Protein AF-A0A131Z8G5-F1 (afdb_monomer_lite)

Foldseek 3Di:
DVPQVDPVSDDPVRVFQPADADVVGNTHDSCCVVVVVVVCCVQVVDPLNPPDPPNADPVLSVLVVLDAVLLVCCVPPDPPQKADQHNVDAQVRDPPRIDGSLPRDDRDCPSVDDPDADPVHGPPPPPDDPDPPPPPDDDDDDDDDDDDDD

Organism: Rhipicephalus appendiculatus (NCBI:txid34631)

Structure (mmCIF, N/CA/C/O backbone):
data_AF-A0A131Z8G5-F1
#
_entry.id   AF-A0A131Z8G5-F1
#
loop_
_atom_site.group_PDB
_atom_site.id
_atom_site.type_symbol
_atom_site.label_atom_id
_atom_site.label_alt_id
_atom_site.label_comp_id
_atom_site.label_asym_id
_atom_site.label_entity_id
_atom_site.label_seq_id
_atom_site.pdbx_PDB_ins_code
_atom_site.Cartn_x
_atom_site.Cartn_y
_atom_site.Cartn_z
_atom_site.occupancy
_atom_site.B_iso_or_equiv
_atom_site.auth_seq_id
_atom_site.auth_comp_id
_atom_site.auth_asym_id
_atom_site.auth_atom_id
_atom_site.pdbx_PDB_model_num
ATOM 1 N N . GLU A 1 1 ? -18.870 5.995 29.760 1.00 68.88 1 GLU A N 1
ATOM 2 C CA . GLU A 1 1 ? -20.184 5.657 30.365 1.00 68.88 1 GLU A CA 1
ATOM 3 C C . GLU A 1 1 ? -21.211 6.790 30.385 1.00 68.88 1 GLU A C 1
ATOM 5 O O . GLU A 1 1 ? -22.341 6.544 29.996 1.00 68.88 1 GLU A O 1
ATOM 10 N N . ARG A 1 2 ? -20.882 8.035 30.779 1.00 87.50 2 ARG A N 1
ATOM 11 C CA . ARG A 1 2 ? -21.900 9.110 30.907 1.00 87.50 2 ARG A CA 1
ATOM 12 C C . ARG A 1 2 ? -22.750 9.359 29.646 1.00 87.50 2 ARG A C 1
ATOM 14 O O . ARG A 1 2 ? -23.942 9.635 29.795 1.00 87.50 2 ARG A O 1
ATOM 21 N N . LEU A 1 3 ? -22.158 9.237 28.453 1.00 94.25 3 LEU A N 1
ATOM 22 C CA . LEU A 1 3 ? -22.837 9.416 27.161 1.00 94.25 3 LEU A CA 1
ATOM 23 C C . LEU A 1 3 ? -23.614 8.157 26.728 1.00 94.25 3 LEU A C 1
ATOM 25 O O . LEU A 1 3 ? -24.836 8.193 26.685 1.00 94.25 3 LEU A O 1
ATOM 29 N N . TYR A 1 4 ? -22.922 7.036 26.493 1.00 95.38 4 TYR A N 1
ATOM 30 C CA . TYR A 1 4 ? -23.516 5.800 25.947 1.00 95.38 4 TYR A CA 1
ATOM 31 C C . TYR A 1 4 ? -24.254 4.909 26.963 1.00 95.38 4 TYR A C 1
ATOM 33 O O . TYR A 1 4 ? -24.983 4.000 26.574 1.00 95.38 4 TYR A O 1
ATOM 41 N N . LYS A 1 5 ? -24.113 5.187 28.265 1.00 95.94 5 LYS A N 1
ATOM 42 C CA . LYS A 1 5 ? -24.651 4.429 29.416 1.00 95.94 5 LYS A CA 1
ATOM 43 C C . LYS A 1 5 ? -24.064 3.026 29.590 1.00 95.94 5 LYS A C 1
ATOM 45 O O . LYS A 1 5 ? -23.604 2.724 30.682 1.00 95.94 5 LYS A O 1
ATOM 50 N N . THR A 1 6 ? -24.014 2.229 28.529 1.00 96.06 6 THR A N 1
ATOM 51 C CA . THR A 1 6 ? -23.413 0.887 28.471 1.00 96.06 6 THR A CA 1
ATOM 52 C C . THR A 1 6 ? -22.403 0.809 27.315 1.00 96.06 6 THR A C 1
ATOM 54 O O . THR A 1 6 ? -22.589 1.514 26.317 1.00 96.06 6 THR A O 1
ATOM 57 N N . PRO A 1 7 ? -21.337 -0.011 27.418 1.00 94.31 7 PRO A N 1
ATOM 58 C CA . PRO A 1 7 ? -20.440 -0.302 26.300 1.00 94.31 7 PRO A CA 1
ATOM 59 C C . PRO A 1 7 ? -21.143 -0.830 25.042 1.00 94.31 7 PRO A C 1
ATOM 61 O O . PRO A 1 7 ? -20.715 -0.500 23.942 1.00 94.31 7 PRO A O 1
ATOM 64 N N . ASP A 1 8 ? -22.251 -1.562 25.188 1.00 96.44 8 ASP A N 1
ATOM 65 C CA . ASP A 1 8 ? -22.990 -2.150 24.055 1.00 96.44 8 ASP A CA 1
ATOM 66 C C . ASP A 1 8 ? -23.605 -1.101 23.114 1.00 96.44 8 ASP A C 1
ATOM 68 O O . ASP A 1 8 ? -23.917 -1.394 21.963 1.00 96.44 8 ASP A O 1
ATOM 72 N N . ASN A 1 9 ? -23.771 0.133 23.597 1.00 97.25 9 ASN A N 1
ATOM 73 C CA . ASN A 1 9 ? -24.317 1.245 22.822 1.00 97.25 9 ASN A CA 1
ATOM 74 C C . ASN A 1 9 ? -23.231 2.082 22.132 1.00 97.25 9 ASN A C 1
ATOM 76 O O . ASN A 1 9 ? -23.562 3.076 21.490 1.00 97.25 9 ASN A O 1
ATOM 80 N N . ILE A 1 10 ? -21.948 1.756 22.317 1.00 96.88 10 ILE A N 1
ATOM 81 C CA . ILE A 1 10 ? -20.852 2.516 21.713 1.00 96.88 10 ILE A CA 1
ATOM 82 C C . ILE A 1 10 ? -20.826 2.239 20.208 1.00 96.88 10 ILE A C 1
ATOM 84 O O . ILE A 1 10 ? -20.716 1.091 19.781 1.00 96.88 10 ILE A O 1
ATOM 88 N N . ASP A 1 11 ? -20.858 3.301 19.400 1.00 97.38 11 ASP A N 1
ATOM 89 C CA . ASP A 1 11 ? -20.647 3.193 17.958 1.00 97.38 11 ASP A CA 1
ATOM 90 C C . ASP A 1 11 ? -19.313 2.500 17.660 1.00 97.38 11 ASP A C 1
ATOM 92 O O . ASP A 1 11 ? -18.262 2.918 18.155 1.00 97.38 11 ASP A O 1
ATOM 96 N N . VAL A 1 12 ? -19.339 1.480 16.796 1.00 97.12 12 VAL A N 1
ATOM 97 C CA . VAL A 1 12 ? -18.167 0.637 16.491 1.00 97.12 12 VAL A CA 1
ATOM 98 C C . VAL A 1 12 ? -16.947 1.470 16.114 1.00 97.12 12 VAL A C 1
ATOM 100 O O . VAL A 1 12 ? -15.848 1.182 16.574 1.00 97.12 12 VAL A O 1
ATOM 103 N N . TRP A 1 13 ? -17.127 2.526 15.315 1.00 97.31 13 TRP A N 1
ATOM 104 C CA . TRP A 1 13 ? -16.028 3.413 14.942 1.00 97.31 13 TRP A CA 1
ATOM 105 C C . TRP A 1 13 ? -15.370 4.057 16.165 1.00 97.31 13 TRP A C 1
ATOM 107 O O . TRP A 1 13 ? -14.156 3.966 16.319 1.00 97.31 13 TRP A O 1
ATOM 117 N N . VAL A 1 14 ? -16.167 4.660 17.052 1.00 97.06 14 VAL A N 1
ATOM 118 C CA . VAL A 1 14 ? -15.679 5.358 18.251 1.00 97.06 14 VAL A CA 1
ATOM 119 C C . VAL A 1 14 ? -15.014 4.380 19.213 1.00 97.06 14 VAL A C 1
ATOM 121 O O . VAL A 1 14 ? -13.938 4.675 19.729 1.00 97.06 14 VAL A O 1
ATOM 124 N N . GLY A 1 15 ? -15.634 3.219 19.434 1.00 96.62 15 GLY A N 1
ATOM 125 C CA . GLY A 1 15 ? -15.066 2.171 20.277 1.00 96.62 15 GLY A CA 1
ATOM 126 C C . GLY A 1 15 ? -13.728 1.680 19.734 1.00 96.62 15 GLY A C 1
ATOM 127 O O . GLY A 1 15 ? -12.739 1.668 20.458 1.00 96.62 15 GLY A O 1
ATOM 128 N N . ALA A 1 16 ? -13.671 1.352 18.444 1.00 97.62 16 ALA A N 1
ATOM 129 C CA . ALA A 1 16 ? -12.524 0.670 17.863 1.00 97.62 16 ALA A CA 1
ATOM 130 C C . ALA A 1 16 ? -11.312 1.588 17.600 1.00 97.62 16 ALA A C 1
ATOM 132 O O . ALA A 1 16 ? -10.179 1.119 17.688 1.00 97.62 16 ALA A O 1
ATOM 133 N N . ILE A 1 17 ? -11.503 2.888 17.320 1.00 97.19 17 ILE A N 1
ATOM 134 C CA . ILE A 1 17 ? -10.379 3.852 17.273 1.00 97.19 17 ILE A CA 1
ATOM 135 C C . ILE A 1 17 ? -9.887 4.254 18.668 1.00 97.19 17 ILE A C 1
ATOM 137 O O . ILE A 1 17 ? -8.790 4.792 18.792 1.00 97.19 17 ILE A O 1
ATOM 141 N N . GLY A 1 18 ? -10.716 4.048 19.697 1.00 96.50 18 GLY A N 1
ATOM 142 C CA . GLY A 1 18 ? -10.380 4.329 21.090 1.00 96.50 18 GLY A CA 1
ATOM 143 C C . GLY A 1 18 ? -9.569 3.223 21.767 1.00 96.50 18 GLY A C 1
ATOM 144 O O . GLY A 1 18 ? -9.137 3.406 22.901 1.00 96.50 18 GLY A O 1
ATOM 145 N N . GLU A 1 19 ? -9.372 2.082 21.105 1.00 98.00 19 GLU A N 1
ATOM 146 C CA . GLU A 1 19 ? -8.539 0.989 21.605 1.00 98.00 19 GLU A CA 1
ATOM 147 C C . GLU A 1 19 ? -7.044 1.307 21.488 1.00 98.00 19 GLU A C 1
ATOM 149 O O . GLU A 1 19 ? -6.590 1.913 20.516 1.00 98.00 19 GLU A O 1
ATOM 154 N N . GLU A 1 20 ? -6.257 0.811 22.444 1.00 98.50 20 GLU A N 1
ATOM 155 C CA . GLU A 1 20 ? -4.797 0.878 22.370 1.00 98.50 20 GLU A CA 1
ATOM 156 C C . GLU A 1 20 ? -4.270 0.076 21.163 1.00 98.50 20 GLU A C 1
ATOM 158 O O . GLU A 1 20 ? -4.646 -1.092 20.985 1.00 98.50 20 GLU A O 1
ATOM 163 N N . PRO A 1 21 ? -3.382 0.654 20.330 1.00 98.38 21 PRO A N 1
ATOM 164 C CA . PRO A 1 21 ? -2.797 -0.060 19.203 1.00 98.38 21 PRO A CA 1
ATOM 165 C C . PRO A 1 21 ? -1.990 -1.291 19.628 1.00 98.38 21 PRO A C 1
ATOM 167 O O . PRO A 1 21 ? -1.229 -1.261 20.596 1.00 98.38 21 PRO A O 1
ATOM 170 N N . LEU A 1 22 ? -2.082 -2.368 18.842 1.00 98.00 22 LEU A N 1
ATOM 171 C CA . LEU A 1 22 ? -1.201 -3.530 19.011 1.00 98.00 22 LEU A CA 1
ATOM 172 C C . LEU A 1 22 ? 0.274 -3.161 18.730 1.00 98.00 22 LEU A C 1
ATOM 174 O O . LEU A 1 22 ? 0.533 -2.240 17.949 1.00 98.00 22 LEU A O 1
ATOM 178 N N . PRO A 1 23 ? 1.265 -3.887 19.287 1.00 97.56 23 PRO A N 1
ATOM 179 C CA . PRO A 1 23 ? 2.680 -3.638 19.005 1.00 97.56 23 PRO A CA 1
ATOM 180 C C . PRO A 1 23 ? 2.985 -3.630 17.500 1.00 97.56 23 PRO A C 1
ATOM 182 O O . PRO A 1 23 ? 2.725 -4.603 16.797 1.00 97.56 23 PRO A O 1
ATOM 185 N N . GLY A 1 24 ? 3.526 -2.517 16.997 1.00 94.12 24 GLY A N 1
ATOM 186 C CA . GLY A 1 24 ? 3.821 -2.327 15.568 1.00 94.12 24 GLY A CA 1
ATOM 187 C C . GLY A 1 24 ? 2.607 -1.996 14.686 1.00 94.12 24 GLY A C 1
ATOM 188 O O . GLY A 1 24 ? 2.784 -1.707 13.505 1.00 94.12 24 GLY A O 1
ATOM 189 N N . SER A 1 25 ? 1.396 -1.981 15.242 1.00 95.88 25 SER A N 1
ATOM 190 C CA . SER A 1 25 ? 0.159 -1.606 14.555 1.00 95.88 25 SER A CA 1
ATOM 191 C C . SER A 1 25 ? -0.172 -0.124 14.752 1.00 95.88 25 SER A C 1
ATOM 193 O O . SER A 1 25 ? 0.370 0.568 15.616 1.00 95.88 25 SER A O 1
ATOM 195 N N . LYS A 1 26 ? -1.097 0.373 13.930 1.00 96.00 26 LYS A N 1
ATOM 196 C CA . LYS A 1 26 ? -1.753 1.678 14.105 1.00 96.00 26 LYS A CA 1
ATOM 197 C C . LYS A 1 26 ? -3.175 1.563 14.644 1.00 96.00 26 LYS A C 1
ATOM 199 O O . LYS A 1 26 ? -3.820 2.582 14.849 1.00 96.00 26 LYS A O 1
ATOM 204 N N . VAL A 1 27 ? -3.652 0.339 14.850 1.00 98.06 27 VAL A N 1
ATOM 205 C CA . VAL A 1 27 ? -5.023 0.041 15.257 1.00 98.06 27 VAL A CA 1
ATOM 206 C C . VAL A 1 27 ? -5.051 -1.009 16.365 1.00 98.06 27 VAL A C 1
ATOM 208 O O . VAL A 1 27 ? -4.143 -1.845 16.465 1.00 98.06 27 VAL A O 1
ATOM 211 N N . GLY A 1 28 ? -6.095 -0.953 17.193 1.00 98.44 28 GLY 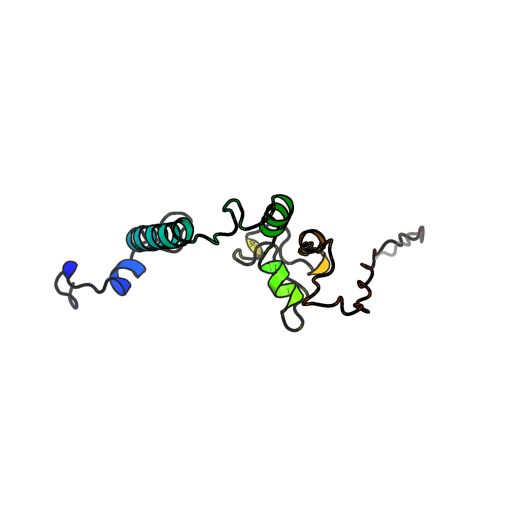A N 1
ATOM 212 C CA . GLY A 1 28 ? -6.344 -1.914 18.263 1.00 98.44 28 GLY A CA 1
ATOM 213 C C . GLY A 1 28 ? -6.891 -3.267 17.780 1.00 98.44 28 GLY A C 1
ATOM 214 O O . GLY A 1 28 ? -7.026 -3.499 16.568 1.00 98.44 28 GLY A O 1
ATOM 215 N N . PRO A 1 29 ? -7.177 -4.193 18.713 1.00 98.38 29 PRO A N 1
ATOM 216 C CA . PRO A 1 29 ? -7.647 -5.547 18.416 1.00 98.38 29 PRO A CA 1
ATOM 217 C C . PRO A 1 29 ? -8.901 -5.621 17.532 1.00 98.38 29 PRO A C 1
ATOM 219 O O . PRO A 1 29 ? -8.936 -6.427 16.597 1.00 98.38 29 PRO A O 1
ATOM 222 N N . THR A 1 30 ? -9.908 -4.779 17.774 1.00 98.06 30 THR A N 1
ATOM 223 C CA . THR A 1 30 ? -11.183 -4.821 17.042 1.00 98.06 30 THR A CA 1
ATOM 224 C C . THR A 1 30 ? -10.985 -4.451 15.578 1.00 98.06 30 THR A C 1
ATOM 226 O O . THR A 1 30 ? -11.356 -5.220 14.688 1.00 98.06 30 THR A O 1
ATOM 229 N N . LEU A 1 31 ? -10.327 -3.320 15.300 1.00 98.44 31 LEU A N 1
ATOM 230 C CA . LEU A 1 31 ? -10.006 -2.927 13.924 1.00 98.44 31 LEU A CA 1
ATOM 231 C C . LEU A 1 31 ? -9.037 -3.909 13.261 1.00 98.44 31 LEU A C 1
ATOM 233 O O . LEU A 1 31 ? -9.188 -4.183 12.075 1.00 98.44 31 LEU A O 1
ATOM 237 N N . THR A 1 32 ? -8.089 -4.488 14.002 1.00 98.25 32 THR A N 1
ATOM 238 C CA . THR A 1 32 ? -7.199 -5.528 13.460 1.00 98.25 32 THR A CA 1
ATOM 239 C C . THR A 1 32 ? -8.000 -6.724 12.950 1.00 98.25 32 THR A C 1
ATOM 241 O O . THR A 1 32 ? -7.773 -7.170 11.825 1.00 98.25 32 THR A O 1
ATOM 244 N N . CYS A 1 33 ? -8.964 -7.216 13.733 1.00 98.25 33 CYS A N 1
ATOM 245 C CA . CYS A 1 33 ? -9.839 -8.319 13.337 1.00 98.25 33 CYS A CA 1
ATOM 246 C C . CYS A 1 33 ? -10.672 -7.959 12.097 1.00 98.25 33 CYS A C 1
ATOM 248 O O . CYS A 1 33 ? -10.609 -8.657 11.081 1.00 98.25 33 CYS A O 1
ATOM 250 N N . LEU A 1 34 ? -11.398 -6.838 12.149 1.00 98.44 34 LEU A N 1
ATOM 251 C CA . LEU A 1 34 ? -12.290 -6.410 11.069 1.00 98.44 34 LEU A CA 1
ATOM 252 C C . LEU A 1 34 ? -11.533 -6.178 9.754 1.00 98.44 34 LEU A C 1
ATOM 254 O O . LEU A 1 34 ? -11.937 -6.696 8.711 1.00 98.44 34 LEU A O 1
ATOM 258 N N . LEU A 1 35 ? -10.412 -5.452 9.799 1.00 98.44 35 LEU A N 1
ATOM 259 C CA . LEU A 1 35 ? -9.603 -5.156 8.617 1.00 98.44 35 LEU A CA 1
ATOM 260 C C . LEU A 1 35 ? -8.961 -6.423 8.050 1.00 98.44 35 LEU A C 1
ATOM 262 O O . LEU A 1 35 ? -9.037 -6.646 6.844 1.00 98.44 35 LEU A O 1
ATOM 266 N N . SER A 1 36 ? -8.377 -7.280 8.893 1.00 98.19 36 SER A N 1
ATOM 267 C CA . SER A 1 36 ? -7.709 -8.503 8.424 1.00 98.19 36 SER A CA 1
ATOM 268 C C . SER A 1 36 ? -8.686 -9.448 7.731 1.00 98.19 36 SER A C 1
ATOM 270 O O . SER A 1 36 ? -8.388 -9.959 6.653 1.00 98.19 36 SER A O 1
ATOM 272 N N . LEU A 1 37 ? -9.880 -9.634 8.305 1.00 98.62 37 LEU A N 1
ATOM 273 C CA . LEU A 1 37 ? -10.931 -10.443 7.690 1.00 98.62 37 LEU A CA 1
ATOM 274 C C . LEU A 1 37 ? -11.397 -9.847 6.359 1.00 98.62 37 LEU A C 1
ATOM 276 O O . LEU A 1 37 ? -11.584 -10.586 5.392 1.00 98.62 37 LEU A O 1
ATOM 280 N N . GLN A 1 38 ? -11.575 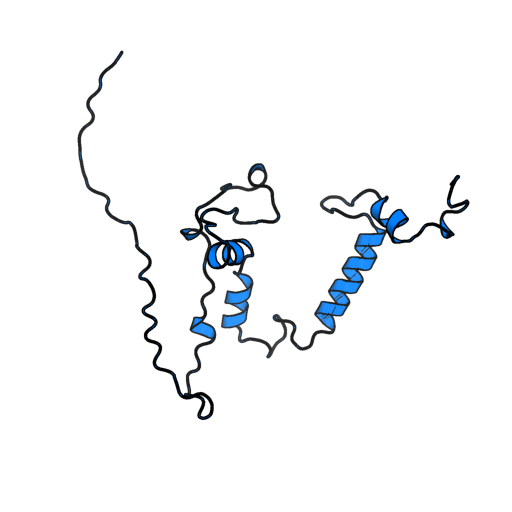-8.527 6.286 1.00 98.69 38 GLN A N 1
ATOM 281 C CA . GLN A 1 38 ? -12.030 -7.872 5.063 1.00 98.69 38 GLN A CA 1
ATOM 282 C C . GLN A 1 38 ? -10.978 -7.936 3.946 1.00 98.69 38 GLN A C 1
ATOM 284 O O . GLN A 1 38 ? -11.320 -8.282 2.815 1.00 98.69 38 GLN A O 1
ATOM 289 N N . PHE A 1 39 ? -9.706 -7.654 4.248 1.00 98.69 39 PHE A N 1
ATOM 290 C CA . PHE A 1 39 ? -8.620 -7.744 3.269 1.00 98.69 39 PHE A CA 1
ATOM 291 C C . PHE A 1 39 ? -8.379 -9.183 2.803 1.00 98.69 39 PHE A C 1
ATOM 293 O O . PHE A 1 39 ? -8.168 -9.394 1.610 1.00 98.69 39 PHE A O 1
ATOM 300 N N . ALA A 1 40 ? -8.468 -10.172 3.700 1.00 98.62 40 ALA A N 1
ATOM 301 C CA . ALA A 1 40 ? -8.370 -11.581 3.326 1.00 98.62 40 ALA A CA 1
ATOM 302 C C . ALA A 1 40 ? -9.496 -11.980 2.366 1.00 98.62 40 ALA A C 1
ATOM 304 O O . ALA A 1 40 ? -9.221 -12.504 1.293 1.00 98.62 40 ALA A O 1
ATOM 305 N N . LYS A 1 41 ? -10.752 -11.644 2.690 1.00 98.69 41 LYS A N 1
ATOM 306 C CA . LYS A 1 41 ? -11.896 -11.925 1.809 1.00 98.69 41 LYS A CA 1
ATOM 307 C C . LYS A 1 41 ? -11.755 -11.263 0.440 1.00 98.69 41 LYS A C 1
ATOM 309 O O . LYS A 1 41 ? -12.050 -11.908 -0.556 1.00 98.69 41 LYS A O 1
ATOM 314 N N . LEU A 1 42 ? -11.307 -10.006 0.384 1.00 98.56 42 LEU A N 1
ATOM 315 C CA . LEU A 1 42 ? -11.089 -9.304 -0.887 1.00 98.56 42 LEU A CA 1
ATOM 316 C C . LEU A 1 42 ? -10.012 -9.984 -1.730 1.00 98.56 42 LEU A C 1
ATOM 318 O O . LEU A 1 42 ? -10.230 -10.214 -2.912 1.00 98.56 42 LEU A O 1
ATOM 322 N N . ARG A 1 43 ? -8.878 -10.334 -1.119 1.00 98.25 43 ARG A N 1
ATOM 323 C CA . ARG A 1 43 ? -7.780 -11.022 -1.802 1.00 98.25 43 ARG A CA 1
ATOM 324 C C . ARG A 1 43 ? -8.200 -12.405 -2.301 1.00 98.25 43 ARG A C 1
ATOM 326 O O . ARG A 1 43 ? -7.962 -12.734 -3.455 1.00 98.25 43 ARG A O 1
ATOM 333 N N . ASP A 1 44 ? -8.806 -13.205 -1.428 1.00 98.25 44 ASP A N 1
ATOM 334 C CA . ASP A 1 44 ? -9.084 -14.620 -1.687 1.00 98.25 44 ASP A CA 1
ATOM 335 C C . ASP A 1 44 ? -10.277 -14.810 -2.642 1.00 98.25 44 ASP A C 1
ATOM 337 O O . ASP A 1 44 ? -10.344 -15.812 -3.351 1.00 98.25 44 ASP A O 1
ATOM 341 N N . ALA A 1 45 ? -11.212 -13.853 -2.688 1.00 98.00 45 ALA A N 1
ATOM 342 C CA . ALA A 1 45 ? -12.350 -13.878 -3.610 1.00 98.00 45 ALA A CA 1
ATOM 343 C C . ALA A 1 45 ? -12.059 -13.213 -4.968 1.00 98.00 45 ALA A C 1
ATOM 345 O O . ALA A 1 45 ? -12.878 -13.319 -5.885 1.00 98.00 45 ALA A O 1
ATOM 346 N N . ASP A 1 46 ? -10.923 -12.528 -5.122 1.00 98.25 46 ASP A N 1
ATOM 347 C CA . ASP A 1 46 ? -10.554 -11.897 -6.384 1.00 98.25 46 ASP A CA 1
ATOM 348 C C . ASP A 1 46 ? -9.905 -12.913 -7.330 1.00 98.25 46 ASP A C 1
ATOM 350 O O . ASP A 1 46 ? -8.732 -13.279 -7.216 1.00 98.25 46 ASP A O 1
ATOM 354 N N . ARG A 1 47 ? -10.680 -13.348 -8.329 1.00 97.56 47 ARG A N 1
ATOM 355 C CA . ARG A 1 47 ? -10.190 -14.221 -9.403 1.00 97.56 47 ARG A CA 1
ATOM 356 C C . ARG A 1 47 ? -8.971 -13.620 -10.114 1.00 97.56 47 ARG A C 1
ATOM 358 O O . ARG A 1 47 ? -8.104 -14.375 -10.547 1.00 97.56 47 ARG A O 1
ATOM 365 N N . LEU A 1 48 ? -8.913 -12.294 -10.236 1.00 97.50 48 LEU A N 1
ATOM 366 C CA . LEU A 1 48 ? -7.852 -11.541 -10.906 1.00 97.50 48 LEU A CA 1
ATOM 367 C C . LEU A 1 48 ? -6.764 -11.057 -9.941 1.00 97.50 48 LEU A C 1
ATOM 369 O O . LEU A 1 48 ? -5.936 -10.229 -10.324 1.00 97.50 48 LEU A O 1
ATOM 373 N N . TRP A 1 49 ? -6.709 -11.596 -8.720 1.00 98.12 49 TRP A N 1
ATOM 374 C CA . TRP A 1 49 ? -5.611 -11.316 -7.809 1.00 98.12 49 TRP A CA 1
ATOM 375 C C . TRP A 1 49 ? -4.268 -11.604 -8.496 1.00 98.12 49 TRP A C 1
ATOM 377 O O . TRP A 1 49 ? -4.063 -12.664 -9.094 1.00 98.12 49 TRP A O 1
ATOM 387 N N . TYR A 1 50 ? -3.341 -10.645 -8.434 1.00 97.31 50 TYR A N 1
ATOM 388 C CA . TYR A 1 50 ? -2.138 -10.639 -9.278 1.00 97.31 50 TYR A CA 1
ATOM 389 C C . TYR A 1 50 ? -1.181 -11.817 -9.026 1.00 97.31 50 TYR A C 1
ATOM 391 O O . TYR A 1 50 ? -0.349 -12.137 -9.876 1.00 97.31 50 TYR A O 1
ATOM 399 N N . LEU A 1 51 ? -1.283 -12.468 -7.862 1.00 96.50 51 LEU A N 1
ATOM 400 C CA . LEU A 1 51 ? -0.488 -13.653 -7.532 1.00 96.50 51 LEU A CA 1
ATOM 401 C C . LEU A 1 51 ? -1.142 -14.966 -7.959 1.00 96.50 51 LEU A C 1
ATOM 403 O O . LEU A 1 51 ? -0.468 -15.993 -7.908 1.00 96.50 51 LEU A O 1
ATOM 407 N N . ASN A 1 52 ? -2.407 -14.951 -8.383 1.00 96.81 52 ASN A N 1
ATOM 408 C CA . ASN A 1 52 ? -3.059 -16.155 -8.877 1.00 96.81 52 ASN A CA 1
ATOM 409 C C . ASN A 1 52 ? -2.375 -16.648 -10.159 1.00 96.81 52 ASN A C 1
ATOM 411 O O . ASN A 1 52 ? -1.857 -15.874 -10.978 1.00 96.81 52 ASN A O 1
ATOM 415 N N . GLU A 1 53 ? -2.379 -17.965 -10.337 1.00 94.94 53 GLU A N 1
ATOM 416 C CA . GLU A 1 53 ? -1.939 -18.578 -11.583 1.00 94.94 53 GLU A CA 1
ATOM 417 C C . GLU A 1 53 ? -2.857 -18.150 -12.733 1.00 94.94 53 GLU A C 1
ATOM 419 O O . GLU A 1 53 ? -4.069 -18.023 -12.577 1.00 94.94 53 GLU A O 1
ATOM 424 N N . GLY A 1 54 ? -2.266 -17.891 -13.897 1.00 93.56 54 GLY A N 1
ATOM 425 C CA . GLY A 1 54 ? -3.001 -17.439 -15.078 1.00 93.56 54 GLY A CA 1
ATOM 426 C C . GLY A 1 54 ? -3.313 -15.938 -15.130 1.00 93.56 54 GLY A C 1
ATOM 427 O O . GLY A 1 54 ? -3.593 -15.457 -16.222 1.00 93.56 54 GLY A O 1
ATOM 428 N N . THR A 1 55 ? -3.208 -15.176 -14.030 1.00 96.88 55 THR A N 1
ATOM 429 C CA . THR A 1 55 ? -3.374 -13.705 -14.083 1.00 96.88 55 THR A CA 1
ATOM 430 C C . THR A 1 55 ? -2.194 -13.028 -14.787 1.00 96.88 55 THR A C 1
ATOM 432 O O . THR A 1 55 ? -2.379 -12.171 -15.644 1.00 96.88 55 THR A O 1
ATOM 435 N N . PHE A 1 56 ? -0.974 -13.435 -14.436 1.00 97.38 56 PHE A N 1
ATOM 436 C CA . PHE A 1 56 ? 0.279 -12.949 -15.021 1.00 97.38 56 PHE A CA 1
ATOM 437 C C . PHE A 1 56 ? 1.234 -14.123 -15.276 1.00 97.38 56 PHE A C 1
ATOM 439 O O . PHE A 1 56 ? 1.105 -15.188 -14.657 1.00 97.38 56 PHE A O 1
ATOM 446 N N . THR A 1 57 ? 2.228 -13.943 -16.150 1.00 96.44 57 THR A N 1
ATOM 447 C CA . THR A 1 57 ? 3.337 -14.906 -16.268 1.00 96.44 57 THR A CA 1
ATOM 448 C C . THR A 1 57 ? 4.240 -14.856 -15.033 1.00 96.44 57 THR A C 1
ATOM 450 O O . THR A 1 57 ? 4.138 -13.955 -14.194 1.00 96.44 57 THR A O 1
ATOM 453 N N . ALA A 1 58 ? 5.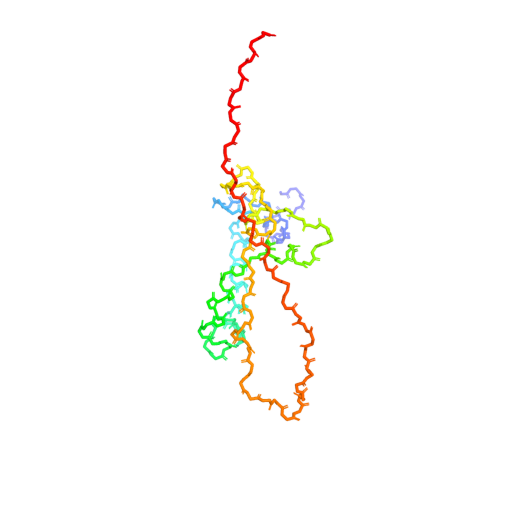137 -15.834 -14.888 1.00 96.25 58 ALA A N 1
ATOM 454 C CA . ALA A 1 58 ? 6.083 -15.842 -13.775 1.00 96.25 58 ALA A CA 1
ATOM 455 C C . ALA A 1 58 ? 7.009 -14.615 -13.813 1.00 96.25 58 ALA A C 1
ATOM 457 O O . ALA A 1 58 ? 7.216 -13.974 -12.787 1.00 96.25 58 ALA A O 1
ATOM 458 N N . GLU A 1 59 ? 7.492 -14.245 -14.999 1.00 95.56 59 GLU A N 1
ATOM 459 C CA . GLU A 1 59 ? 8.368 -13.091 -15.207 1.00 95.56 59 GLU A CA 1
ATOM 460 C C . GLU A 1 59 ? 7.653 -11.774 -14.889 1.00 95.56 59 GLU A C 1
ATOM 462 O O . GLU A 1 59 ? 8.200 -10.918 -14.199 1.00 95.56 59 GLU A O 1
ATOM 467 N N . GLN A 1 60 ? 6.398 -11.641 -15.324 1.00 97.06 60 GLN A N 1
ATOM 468 C CA . GLN A 1 60 ? 5.563 -10.481 -15.020 1.00 97.06 60 GLN A CA 1
ATOM 469 C C . GLN A 1 60 ? 5.325 -10.334 -13.508 1.00 97.06 60 GLN A C 1
ATOM 471 O O . GLN A 1 60 ? 5.450 -9.237 -12.966 1.00 97.06 60 GLN A O 1
ATOM 476 N N . ARG A 1 61 ? 5.037 -11.434 -12.794 1.00 97.25 61 ARG A N 1
ATOM 477 C CA . ARG A 1 61 ? 4.857 -11.403 -11.330 1.00 97.25 61 ARG A CA 1
ATOM 478 C C . ARG A 1 61 ? 6.127 -11.004 -10.587 1.00 97.25 61 ARG A C 1
ATOM 480 O O . ARG 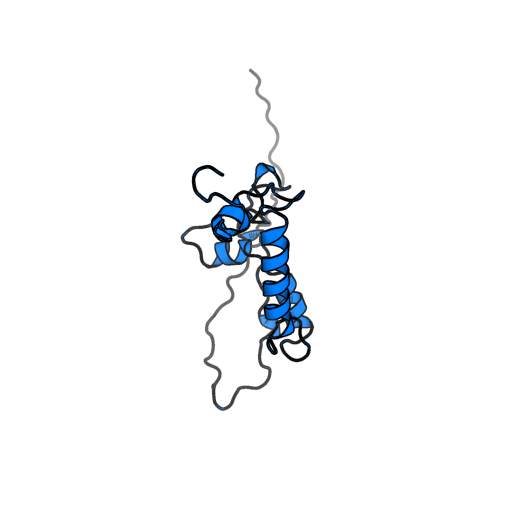A 1 61 ? 6.040 -10.246 -9.624 1.00 97.25 61 ARG A O 1
ATOM 487 N N . GLU A 1 62 ? 7.287 -11.511 -10.998 1.00 96.12 62 GLU A N 1
ATOM 488 C CA . GLU A 1 62 ? 8.561 -11.142 -10.370 1.00 96.12 62 GLU A CA 1
ATOM 489 C C . GLU A 1 62 ? 8.889 -9.661 -10.562 1.00 96.12 62 GLU A C 1
ATOM 491 O O . GLU A 1 62 ? 9.422 -9.027 -9.650 1.00 96.12 62 GLU A O 1
ATOM 496 N N . GLU A 1 63 ? 8.506 -9.090 -11.701 1.00 96.44 63 GLU A N 1
ATOM 497 C CA . GLU A 1 63 ? 8.648 -7.660 -11.943 1.00 96.44 63 GLU A CA 1
ATOM 498 C C . GLU A 1 63 ? 7.670 -6.834 -11.090 1.00 96.44 63 GLU A C 1
ATOM 500 O O . GLU A 1 63 ? 8.074 -5.881 -10.422 1.00 96.44 63 GLU A O 1
ATOM 505 N N . LEU A 1 64 ? 6.401 -7.250 -10.995 1.00 96.50 64 LEU A N 1
ATOM 506 C CA . LEU A 1 64 ? 5.407 -6.587 -10.141 1.00 96.50 64 LEU A CA 1
ATOM 507 C C . LEU A 1 64 ? 5.804 -6.598 -8.657 1.00 96.50 64 LEU A C 1
ATOM 509 O O . LEU A 1 64 ? 5.622 -5.591 -7.975 1.00 96.50 64 LEU A O 1
ATOM 513 N N . LYS A 1 65 ? 6.403 -7.684 -8.149 1.00 95.38 65 LYS A N 1
ATOM 514 C CA . LYS A 1 65 ? 6.895 -7.757 -6.757 1.00 95.38 65 LYS A CA 1
ATOM 515 C C . LYS A 1 65 ? 7.995 -6.741 -6.437 1.00 95.38 65 LYS A C 1
ATOM 517 O O . LYS A 1 65 ? 8.186 -6.409 -5.271 1.00 95.38 65 LYS A O 1
ATOM 522 N N . ARG A 1 66 ? 8.738 -6.275 -7.446 1.00 94.50 66 ARG A N 1
ATOM 523 C CA . ARG A 1 66 ? 9.814 -5.280 -7.289 1.00 94.50 66 ARG A CA 1
ATOM 524 C C . ARG A 1 66 ? 9.301 -3.844 -7.350 1.00 94.50 66 ARG A C 1
ATOM 526 O O . ARG A 1 66 ? 10.059 -2.920 -7.050 1.00 94.50 66 ARG A O 1
ATOM 533 N N . SER A 1 67 ? 8.042 -3.651 -7.743 1.00 94.25 67 SER A N 1
ATOM 534 C CA . SER A 1 67 ? 7.425 -2.331 -7.802 1.00 94.25 67 SER A CA 1
ATOM 535 C C . SER A 1 67 ? 7.352 -1.684 -6.414 1.00 94.25 67 SER A C 1
ATOM 537 O O . SER A 1 67 ? 7.297 -2.351 -5.381 1.00 94.25 67 SER A O 1
ATOM 539 N N . SER A 1 68 ? 7.386 -0.352 -6.381 1.00 96.62 68 SER A N 1
ATOM 540 C CA . SER A 1 68 ? 7.305 0.426 -5.143 1.00 96.62 68 SER A CA 1
ATOM 541 C C . SER A 1 68 ? 6.488 1.692 -5.368 1.00 96.62 68 SER A C 1
ATOM 543 O O . SER A 1 68 ? 6.549 2.297 -6.441 1.00 96.62 68 SER A O 1
ATOM 545 N N . LEU A 1 69 ? 5.767 2.145 -4.337 1.00 97.19 69 LEU A N 1
ATOM 546 C CA . LEU A 1 69 ? 5.056 3.426 -4.395 1.00 97.19 69 LEU A CA 1
ATOM 547 C C . LEU A 1 69 ? 6.034 4.604 -4.570 1.00 97.19 69 LEU A C 1
ATOM 549 O O . LEU A 1 69 ? 5.703 5.573 -5.245 1.00 97.19 69 LEU A O 1
ATOM 553 N N . ALA A 1 70 ? 7.270 4.480 -4.069 1.00 97.50 70 ALA A N 1
ATOM 554 C CA . ALA A 1 70 ? 8.356 5.421 -4.344 1.00 97.50 70 ALA A CA 1
ATOM 555 C C . ALA A 1 70 ? 8.565 5.632 -5.852 1.00 97.50 70 ALA A C 1
ATOM 557 O O . ALA A 1 70 ? 8.673 6.769 -6.312 1.00 97.50 70 ALA A O 1
ATOM 558 N N . ARG A 1 71 ? 8.570 4.545 -6.640 1.00 97.44 71 ARG A N 1
ATOM 559 C CA . ARG A 1 71 ? 8.729 4.642 -8.094 1.00 97.44 71 ARG A CA 1
ATOM 560 C C . ARG A 1 71 ? 7.534 5.318 -8.754 1.00 97.44 71 ARG A C 1
ATOM 562 O O . ARG A 1 71 ? 7.731 6.173 -9.611 1.00 97.44 71 ARG A O 1
ATOM 569 N N . VAL A 1 72 ? 6.321 4.973 -8.323 1.00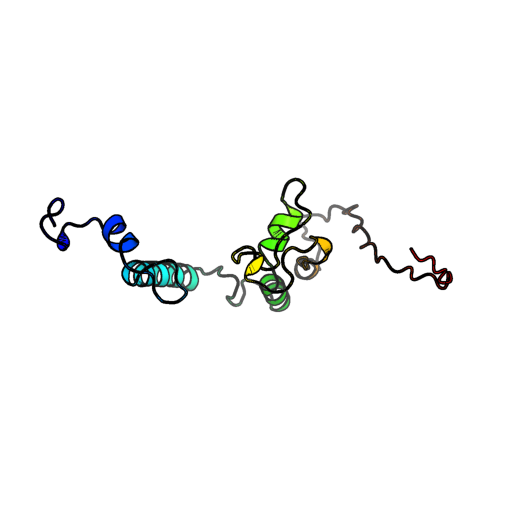 97.00 72 VAL A N 1
ATOM 570 C CA . VAL A 1 72 ? 5.082 5.580 -8.833 1.00 97.00 72 VAL A CA 1
ATOM 571 C C . VAL A 1 72 ? 5.097 7.095 -8.619 1.00 97.00 72 VAL A C 1
ATOM 573 O O . VAL A 1 72 ? 4.805 7.840 -9.552 1.00 97.00 72 VAL A O 1
ATOM 576 N N . LEU A 1 73 ? 5.504 7.562 -7.435 1.00 97.44 73 LEU A N 1
ATOM 577 C CA . LEU A 1 73 ? 5.630 8.994 -7.151 1.00 97.44 73 LEU A CA 1
ATOM 578 C C . LEU A 1 73 ? 6.705 9.666 -8.016 1.00 97.44 73 LEU A C 1
ATOM 580 O O . LEU A 1 73 ? 6.469 10.749 -8.537 1.00 97.44 73 LEU A O 1
ATOM 584 N N . CYS A 1 74 ? 7.856 9.022 -8.214 1.00 97.88 74 CYS A N 1
ATOM 585 C CA . CYS A 1 74 ? 8.922 9.548 -9.070 1.00 97.88 74 CYS A CA 1
ATOM 586 C C . CYS A 1 74 ? 8.520 9.695 -10.545 1.00 97.88 74 CYS A C 1
ATOM 588 O O . CYS A 1 74 ? 9.027 10.580 -11.229 1.00 97.88 74 CYS A O 1
ATOM 590 N N . GLU A 1 75 ? 7.669 8.810 -11.064 1.00 96.56 75 GLU A N 1
ATOM 591 C CA . GLU A 1 75 ? 7.269 8.834 -12.478 1.00 96.56 75 GLU A CA 1
ATOM 592 C C . GLU A 1 75 ? 6.066 9.738 -12.758 1.00 96.56 75 GLU A C 1
ATOM 594 O O . GLU A 1 75 ? 5.929 10.213 -13.884 1.00 96.56 75 GLU A O 1
ATOM 599 N N . ASN A 1 76 ? 5.214 9.981 -11.757 1.00 97.06 76 ASN A N 1
ATOM 600 C CA . ASN A 1 76 ? 3.926 10.658 -11.944 1.00 97.06 76 ASN A CA 1
ATOM 601 C C . ASN A 1 76 ? 3.771 11.947 -11.125 1.00 97.06 76 ASN A C 1
ATOM 603 O O . ASN A 1 76 ? 2.799 12.672 -11.316 1.00 97.06 76 ASN A O 1
ATOM 607 N N . GLY A 1 77 ? 4.677 12.225 -10.188 1.00 94.88 77 GLY A N 1
ATOM 608 C CA . GLY A 1 77 ? 4.616 13.415 -9.349 1.00 94.88 77 GLY A CA 1
ATOM 609 C C . GLY A 1 77 ? 5.174 14.656 -10.038 1.00 94.88 77 GLY A C 1
ATOM 610 O O . GLY A 1 77 ? 6.233 14.610 -10.667 1.00 94.88 77 GLY A O 1
ATOM 611 N N . ASP A 1 78 ? 4.512 15.795 -9.842 1.00 94.88 78 ASP A N 1
ATOM 612 C CA . ASP A 1 78 ? 4.980 17.086 -10.345 1.00 94.88 78 ASP A CA 1
ATOM 613 C C . ASP A 1 78 ? 6.304 17.479 -9.677 1.00 94.88 78 ASP A C 1
ATOM 615 O O . ASP A 1 78 ? 6.365 17.763 -8.481 1.00 94.88 78 ASP A O 1
ATOM 619 N N . ASN A 1 79 ? 7.385 17.499 -10.461 1.00 95.00 79 ASN A N 1
ATOM 620 C CA . ASN A 1 79 ? 8.737 17.856 -10.020 1.00 95.00 79 ASN A CA 1
ATOM 621 C C . ASN A 1 79 ? 9.258 17.068 -8.797 1.00 95.00 79 ASN A C 1
ATOM 623 O O . ASN A 1 79 ? 10.181 17.522 -8.111 1.00 95.00 79 ASN A O 1
ATOM 627 N N . ILE A 1 80 ? 8.734 15.865 -8.541 1.00 97.19 80 ILE A N 1
ATOM 628 C CA . ILE A 1 80 ? 9.292 14.966 -7.528 1.00 97.19 80 ILE A CA 1
ATOM 629 C C . ILE A 1 80 ? 10.593 14.372 -8.072 1.00 97.19 80 ILE A C 1
ATOM 631 O O . ILE A 1 80 ? 10.603 13.587 -9.014 1.00 97.19 80 ILE A O 1
ATOM 635 N N . THR A 1 81 ? 11.716 14.758 -7.467 1.00 97.75 81 THR A N 1
ATOM 636 C CA . THR A 1 81 ? 13.057 14.267 -7.843 1.00 97.75 81 THR A CA 1
ATOM 637 C C . THR A 1 81 ? 13.708 13.418 -6.760 1.00 97.75 81 THR A C 1
ATOM 639 O O . THR A 1 81 ? 14.693 12.734 -7.031 1.00 97.75 81 THR A O 1
ATOM 642 N N . HIS A 1 82 ? 13.162 13.449 -5.545 1.00 97.62 82 HIS A N 1
ATOM 643 C CA . HIS A 1 82 ? 13.712 12.789 -4.373 1.00 97.62 82 HIS A CA 1
ATOM 644 C C . HIS A 1 82 ? 12.593 12.164 -3.544 1.00 97.62 82 HIS A C 1
ATOM 646 O O . HIS A 1 82 ? 11.555 12.789 -3.331 1.00 97.62 82 HIS A O 1
ATOM 652 N N . VAL A 1 83 ? 12.815 10.939 -3.075 1.00 97.56 83 VAL A N 1
ATOM 653 C CA . VAL A 1 83 ? 11.857 10.150 -2.288 1.00 97.56 83 VAL A CA 1
ATOM 654 C C . VAL A 1 83 ? 12.605 9.262 -1.297 1.00 97.56 83 VAL A C 1
ATOM 656 O O . VAL A 1 83 ? 13.803 9.027 -1.445 1.00 97.56 83 VAL A O 1
ATOM 659 N N . THR A 1 84 ? 11.914 8.728 -0.295 1.00 97.38 84 THR A N 1
ATOM 660 C CA . THR A 1 84 ? 12.420 7.580 0.467 1.00 97.38 84 THR A CA 1
ATOM 661 C C . THR A 1 84 ? 12.191 6.282 -0.309 1.00 97.38 84 THR A C 1
ATOM 663 O O . THR A 1 84 ? 11.327 6.213 -1.186 1.00 97.38 84 THR A O 1
ATOM 666 N N . ARG A 1 85 ? 12.962 5.230 -0.002 1.00 95.75 85 ARG A N 1
ATOM 667 C CA . ARG A 1 85 ? 12.773 3.915 -0.644 1.00 95.75 85 ARG A CA 1
ATOM 668 C C . ARG A 1 85 ? 11.473 3.252 -0.198 1.00 95.75 85 ARG A C 1
ATOM 670 O O . ARG A 1 85 ? 10.750 2.719 -1.034 1.00 95.75 85 ARG A O 1
ATOM 677 N N . ASP A 1 86 ? 11.170 3.333 1.095 1.00 96.12 86 ASP A N 1
ATOM 678 C CA . ASP A 1 86 ? 9.851 3.031 1.638 1.00 96.12 86 ASP A CA 1
ATOM 679 C C . ASP A 1 86 ? 9.160 4.339 2.042 1.00 96.12 86 ASP A C 1
ATOM 681 O O . ASP A 1 86 ? 9.596 5.042 2.957 1.00 96.12 86 ASP A O 1
ATOM 685 N N . VAL A 1 87 ? 8.082 4.679 1.340 1.00 96.44 87 VAL A N 1
ATOM 686 C CA . VAL A 1 87 ? 7.325 5.923 1.552 1.00 96.44 87 VAL A CA 1
ATOM 687 C C . VAL A 1 87 ? 6.339 5.841 2.716 1.00 96.44 87 VAL A C 1
ATOM 689 O O . VAL A 1 87 ? 5.778 6.861 3.105 1.00 96.44 87 VAL A O 1
ATOM 692 N N . PHE A 1 88 ? 6.139 4.657 3.298 1.00 95.81 88 PHE A N 1
ATOM 693 C CA . PHE A 1 88 ? 5.332 4.489 4.508 1.00 95.81 88 PHE A CA 1
ATOM 694 C C . PHE A 1 88 ? 6.150 4.689 5.789 1.00 95.81 88 PHE A C 1
ATOM 696 O O . PHE A 1 88 ? 5.586 4.921 6.862 1.00 95.81 88 PHE A O 1
ATOM 703 N N . THR A 1 89 ? 7.479 4.632 5.681 1.00 94.81 89 THR A N 1
ATOM 704 C CA . THR A 1 89 ? 8.406 4.827 6.794 1.00 94.81 89 THR A CA 1
ATOM 705 C C . THR A 1 89 ? 8.999 6.233 6.752 1.00 94.81 89 THR A C 1
ATOM 707 O O . THR A 1 89 ? 9.344 6.756 5.695 1.00 94.81 89 THR A O 1
ATOM 710 N N . LEU A 1 90 ? 9.147 6.866 7.918 1.00 93.94 90 LEU A N 1
ATOM 711 C CA . LEU A 1 90 ? 9.790 8.178 8.009 1.00 93.94 90 LEU A CA 1
ATOM 712 C C . LEU A 1 90 ? 11.265 8.103 7.569 1.00 93.94 90 LEU A C 1
ATOM 714 O O . LEU A 1 90 ? 11.917 7.090 7.848 1.00 93.94 90 LEU A O 1
ATOM 718 N N . PRO A 1 91 ? 11.819 9.146 6.923 1.00 95.31 91 PRO A N 1
ATOM 719 C CA . PRO A 1 91 ? 13.209 9.151 6.467 1.00 95.31 91 PRO A CA 1
ATOM 720 C C . PRO A 1 91 ? 14.224 8.823 7.569 1.00 95.31 91 PRO A C 1
ATOM 722 O O . PRO A 1 91 ? 15.181 8.096 7.327 1.00 95.31 91 PRO A O 1
ATOM 725 N N . GLU A 1 92 ? 13.996 9.298 8.794 1.00 95.62 92 GLU A N 1
ATOM 726 C CA . GLU A 1 92 ? 14.905 9.118 9.933 1.00 95.62 92 GLU A CA 1
ATOM 727 C C . GLU A 1 92 ? 14.859 7.696 10.513 1.00 95.62 92 GLU A C 1
ATOM 729 O O . GLU A 1 92 ? 15.725 7.312 11.296 1.00 95.62 92 GLU A O 1
ATOM 734 N N . ARG A 1 93 ? 13.834 6.910 10.156 1.00 94.19 93 ARG A N 1
ATOM 735 C CA . ARG A 1 93 ? 13.613 5.543 10.653 1.00 94.19 93 ARG A CA 1
ATOM 736 C C . ARG A 1 93 ? 14.051 4.462 9.669 1.00 94.19 93 ARG A C 1
ATOM 738 O O . ARG A 1 93 ? 13.864 3.284 9.961 1.00 94.19 93 ARG A O 1
ATOM 745 N N . GLN A 1 94 ? 14.618 4.839 8.525 1.00 94.06 94 GLN A N 1
ATOM 746 C CA . GLN A 1 94 ? 15.070 3.900 7.503 1.00 94.06 94 GLN A CA 1
ATOM 747 C C . GLN A 1 94 ? 16.495 4.214 7.027 1.00 94.06 94 GLN A C 1
ATOM 749 O O . GLN A 1 94 ? 16.892 5.380 6.959 1.00 94.06 94 GLN A O 1
ATOM 754 N N . PRO A 1 95 ? 17.290 3.190 6.677 1.00 89.50 95 PRO A N 1
ATOM 755 C CA . PRO A 1 95 ? 18.629 3.400 6.151 1.00 89.50 95 PRO A CA 1
ATOM 756 C C . PRO A 1 95 ? 18.576 4.050 4.763 1.00 89.50 95 PRO A C 1
ATOM 758 O O . PRO A 1 95 ? 17.719 3.736 3.940 1.00 89.50 95 PRO A O 1
ATOM 761 N N . GLY A 1 96 ? 19.530 4.940 4.491 1.00 88.88 96 GLY A N 1
ATOM 762 C CA . GLY A 1 96 ? 19.649 5.628 3.202 1.00 88.88 96 GLY A CA 1
ATOM 763 C C . GLY A 1 96 ? 18.785 6.884 3.055 1.00 88.88 96 GLY A C 1
ATOM 764 O O . GLY A 1 96 ? 19.017 7.635 2.115 1.00 88.88 96 GLY A O 1
ATOM 765 N N . GLY A 1 97 ? 17.860 7.152 3.986 1.00 92.38 97 GLY A N 1
ATOM 766 C CA . GLY A 1 97 ? 17.078 8.389 4.024 1.00 92.38 97 GLY A CA 1
ATOM 767 C C . GLY A 1 97 ? 16.370 8.706 2.701 1.00 92.38 97 GLY A C 1
ATOM 768 O O . GLY A 1 97 ? 15.724 7.847 2.097 1.00 92.38 97 GLY A O 1
ATOM 769 N N . ILE A 1 98 ? 16.477 9.963 2.272 1.00 96.25 98 ILE A N 1
ATOM 770 C CA . ILE A 1 98 ? 15.925 10.453 1.007 1.00 96.25 98 ILE A CA 1
ATOM 771 C C . ILE A 1 98 ? 16.968 10.260 -0.101 1.00 96.25 98 ILE A C 1
ATOM 773 O O . ILE A 1 98 ? 18.104 10.711 0.028 1.00 96.25 98 ILE A O 1
ATOM 777 N N . VAL A 1 99 ? 16.562 9.640 -1.208 1.00 96.88 99 VAL A N 1
ATOM 778 C CA . VAL A 1 99 ? 17.407 9.352 -2.376 1.00 96.88 99 VAL A CA 1
ATOM 779 C C . VAL A 1 99 ? 16.839 9.990 -3.638 1.00 96.88 99 VAL A C 1
ATOM 781 O O . VAL A 1 99 ? 15.649 10.303 -3.709 1.00 96.88 99 VAL A O 1
ATOM 784 N N . HIS A 1 100 ? 17.676 10.170 -4.660 1.00 97.81 100 HIS A N 1
ATOM 785 C CA . HIS A 1 100 ? 17.219 10.685 -5.949 1.00 97.81 100 HIS A CA 1
ATOM 786 C C . HIS A 1 100 ? 16.417 9.615 -6.714 1.00 97.81 100 HIS A C 1
ATOM 788 O O . HIS A 1 100 ? 16.753 8.430 -6.694 1.00 97.81 100 HIS A O 1
ATOM 794 N N . CYS A 1 101 ? 15.392 10.020 -7.467 1.00 97.50 101 CYS A N 1
ATOM 795 C CA . CYS A 1 101 ? 14.496 9.120 -8.207 1.00 97.50 101 CYS A CA 1
ATOM 796 C C . CYS A 1 101 ? 15.206 8.191 -9.209 1.00 97.50 101 CYS A C 1
ATOM 798 O O . CYS A 1 101 ? 14.693 7.125 -9.549 1.00 97.50 101 CYS A O 1
ATOM 800 N N . SER A 1 102 ? 16.408 8.554 -9.670 1.00 96.50 102 SER A N 1
ATOM 801 C CA . SER A 1 102 ? 17.234 7.683 -10.521 1.00 96.50 102 SER A CA 1
ATOM 802 C C . SER A 1 102 ? 17.740 6.424 -9.815 1.00 96.50 102 SER A C 1
ATOM 804 O O . SER A 1 102 ? 18.154 5.486 -10.487 1.00 96.50 102 SER A O 1
ATOM 806 N N . GLU A 1 103 ? 17.748 6.406 -8.483 1.00 96.19 103 GLU A N 1
ATOM 807 C CA . GLU A 1 103 ? 18.180 5.264 -7.673 1.00 96.19 103 GLU A CA 1
ATOM 808 C C . GLU A 1 103 ? 17.030 4.315 -7.304 1.00 96.19 103 GLU A C 1
ATOM 810 O O . GLU A 1 103 ? 17.259 3.273 -6.678 1.00 96.19 103 GLU A O 1
ATOM 815 N N . ILE A 1 104 ? 15.790 4.676 -7.646 1.00 96.56 104 ILE A N 1
ATOM 816 C CA . ILE A 1 104 ? 14.612 3.833 -7.460 1.00 96.56 104 ILE A CA 1
ATOM 817 C C . ILE A 1 104 ? 14.402 3.013 -8.731 1.00 96.56 104 ILE A C 1
ATOM 819 O O . ILE A 1 104 ? 14.249 3.574 -9.821 1.00 96.56 104 ILE A O 1
ATOM 823 N N . LEU A 1 105 ? 14.392 1.686 -8.585 1.00 94.50 105 LEU A N 1
ATOM 824 C CA . LEU A 1 105 ? 14.225 0.752 -9.697 1.00 94.50 105 LEU A CA 1
ATOM 825 C C . LEU A 1 105 ? 12.905 1.010 -10.436 1.00 94.50 105 LEU A C 1
ATOM 827 O O . LEU A 1 105 ? 11.857 1.184 -9.815 1.00 94.50 105 LEU A O 1
ATOM 831 N N . ALA A 1 106 ? 12.992 1.060 -11.765 1.00 94.31 106 ALA A N 1
ATOM 832 C CA . ALA A 1 106 ? 11.849 1.195 -12.658 1.00 94.31 106 ALA A CA 1
ATOM 833 C C . ALA A 1 106 ? 11.241 -0.172 -12.972 1.00 94.31 106 ALA A C 1
ATOM 835 O O . ALA A 1 106 ? 11.974 -1.159 -13.019 1.00 94.31 106 ALA A O 1
ATOM 836 N N . LEU A 1 107 ? 9.937 -0.196 -13.250 1.00 93.62 107 LEU A N 1
ATOM 837 C CA . LEU A 1 107 ? 9.241 -1.396 -13.702 1.00 93.62 107 LEU A CA 1
ATOM 838 C C . LEU A 1 107 ? 9.684 -1.764 -15.131 1.00 93.62 107 LEU A C 1
ATOM 840 O O . LEU A 1 107 ? 9.589 -0.949 -16.051 1.00 93.62 107 LEU A O 1
ATOM 844 N N . ASN A 1 108 ? 10.146 -2.993 -15.332 1.00 93.75 108 ASN A N 1
ATOM 845 C CA . ASN A 1 108 ? 10.536 -3.522 -16.634 1.00 93.75 108 ASN A CA 1
ATOM 846 C C . ASN A 1 108 ? 9.341 -4.103 -17.415 1.00 93.75 108 ASN A C 1
ATOM 848 O O . ASN A 1 108 ? 8.974 -5.269 -17.273 1.00 93.75 108 ASN A O 1
ATOM 852 N N . LEU A 1 109 ? 8.769 -3.309 -18.318 1.00 95.12 109 LEU A N 1
ATOM 853 C CA . LEU A 1 109 ? 7.597 -3.703 -19.111 1.00 95.12 109 LEU A CA 1
ATOM 854 C C . LEU A 1 109 ? 7.894 -4.643 -20.293 1.00 95.12 109 LEU A C 1
ATOM 856 O O . LEU A 1 109 ? 6.969 -5.060 -20.987 1.00 95.12 109 LEU A O 1
ATOM 860 N N . GLU A 1 110 ? 9.148 -5.042 -20.520 1.00 94.44 110 GLU A N 1
ATOM 861 C CA . GLU A 1 110 ? 9.503 -5.943 -21.630 1.00 94.44 110 GLU A CA 1
ATOM 862 C C . GLU A 1 110 ? 8.816 -7.317 -21.539 1.00 94.44 110 GLU A C 1
ATOM 864 O O . GLU A 1 110 ? 8.617 -7.985 -22.554 1.00 94.44 110 GLU A O 1
ATOM 869 N N . HIS A 1 111 ? 8.398 -7.733 -20.340 1.00 93.94 111 HIS A N 1
ATOM 870 C CA . HIS A 1 111 ? 7.645 -8.972 -20.125 1.00 93.94 111 HIS A CA 1
ATOM 871 C C . HIS A 1 111 ? 6.186 -8.911 -20.613 1.00 93.94 111 HIS A C 1
ATOM 873 O O . HIS A 1 111 ? 5.523 -9.944 -20.675 1.00 93.94 111 HIS A O 1
ATOM 879 N N . TRP A 1 112 ? 5.684 -7.730 -20.983 1.00 93.81 112 TRP A N 1
ATOM 880 C CA . TRP A 1 112 ? 4.364 -7.530 -21.597 1.00 93.81 112 TRP A CA 1
ATOM 881 C C . TRP A 1 112 ? 4.435 -7.352 -23.111 1.00 93.81 112 TRP A C 1
ATOM 883 O O . TRP A 1 112 ? 3.410 -7.158 -23.757 1.00 93.81 112 TRP A O 1
ATOM 893 N N . ARG A 1 113 ? 5.633 -7.418 -23.699 1.00 92.62 113 ARG A N 1
ATOM 894 C CA . ARG A 1 113 ? 5.791 -7.276 -25.141 1.00 92.62 113 ARG A CA 1
ATOM 895 C C . ARG A 1 113 ? 5.176 -8.474 -25.862 1.00 92.62 113 ARG A C 1
ATOM 897 O O . ARG A 1 113 ? 5.670 -9.600 -25.754 1.00 92.62 113 ARG A O 1
ATOM 904 N N . GLU A 1 114 ? 4.133 -8.208 -26.635 1.00 86.00 114 GLU A N 1
ATOM 905 C CA . GLU A 1 114 ? 3.501 -9.189 -27.510 1.00 86.00 114 GLU A CA 1
ATOM 906 C C . GLU A 1 114 ? 4.464 -9.595 -28.632 1.00 86.00 114 GLU A C 1
ATOM 908 O O . GLU A 1 114 ? 5.211 -8.781 -29.175 1.00 86.00 114 GLU A O 1
ATOM 913 N N . ARG A 1 115 ? 4.506 -10.895 -28.942 1.00 73.56 115 ARG A N 1
ATOM 914 C CA . ARG A 1 115 ? 5.387 -11.442 -29.993 1.00 73.56 115 ARG A CA 1
ATOM 915 C C . ARG A 1 115 ? 4.692 -11.553 -31.345 1.00 73.56 115 ARG A C 1
ATOM 917 O O . ARG A 1 115 ? 5.362 -11.765 -32.351 1.00 73.56 115 ARG A O 1
ATOM 924 N N . THR A 1 116 ? 3.370 -11.452 -31.355 1.00 71.88 116 THR A N 1
ATOM 925 C CA . THR A 1 116 ? 2.535 -11.525 -32.548 1.00 71.88 116 THR A CA 1
ATOM 926 C C . THR A 1 116 ? 1.774 -10.215 -32.667 1.00 71.88 116 THR A C 1
ATOM 928 O O . THR A 1 116 ? 1.115 -9.855 -31.695 1.00 71.88 116 THR A O 1
ATOM 931 N N . PRO A 1 117 ? 1.840 -9.523 -33.816 1.00 66.06 117 PRO A N 1
ATOM 932 C CA . PRO A 1 117 ? 1.005 -8.358 -34.059 1.00 66.06 117 PRO A CA 1
ATOM 933 C C . PRO A 1 117 ? -0.459 -8.762 -33.915 1.00 66.06 117 PRO A C 1
ATOM 935 O O . PRO A 1 117 ? -0.908 -9.688 -34.597 1.00 66.06 117 PRO A O 1
ATOM 938 N N . ASP A 1 118 ? -1.180 -8.096 -33.023 1.00 66.38 118 ASP A N 1
ATOM 939 C CA . ASP A 1 118 ? -2.626 -8.222 -32.941 1.00 66.38 118 ASP A CA 1
ATOM 940 C C . ASP A 1 118 ? -3.238 -7.699 -34.261 1.00 66.38 118 ASP A C 1
ATOM 942 O O . ASP A 1 118 ? -3.001 -6.544 -34.633 1.00 66.38 118 ASP A O 1
ATOM 946 N N . PRO A 1 119 ? -3.994 -8.520 -35.015 1.00 68.38 119 PRO A N 1
ATOM 947 C CA . PRO A 1 119 ? -4.669 -8.068 -36.228 1.00 68.38 119 PRO A CA 1
ATOM 948 C C . PRO A 1 119 ? -5.654 -6.914 -35.979 1.00 68.38 119 PRO A C 1
ATOM 950 O O . PRO A 1 119 ? -5.903 -6.133 -36.899 1.00 68.38 119 PRO A O 1
ATOM 953 N N . GLU A 1 120 ? -6.212 -6.803 -34.766 1.00 71.19 120 GLU A N 1
ATOM 954 C CA . GLU A 1 120 ? -7.133 -5.732 -34.359 1.00 71.19 120 GLU A CA 1
ATOM 955 C C . GLU A 1 120 ? -6.396 -4.472 -33.878 1.00 71.19 120 GLU A C 1
ATOM 957 O O . GLU A 1 120 ? -6.904 -3.360 -34.046 1.00 71.19 120 GLU A O 1
ATOM 962 N N . CYS A 1 121 ? -5.173 -4.621 -33.362 1.00 64.44 121 CYS A N 1
ATOM 963 C CA . CYS A 1 121 ? -4.289 -3.523 -32.971 1.00 64.44 121 CYS A CA 1
ATOM 964 C C . CYS A 1 121 ? -3.034 -3.495 -33.857 1.00 64.44 121 CYS A C 1
ATOM 966 O O . CYS A 1 121 ? -1.970 -3.966 -33.443 1.00 64.44 121 CYS A O 1
ATOM 968 N N . PRO A 1 122 ? -3.103 -2.906 -35.069 1.00 65.56 122 PRO A N 1
ATOM 969 C CA . PRO A 1 122 ? -1.923 -2.773 -35.910 1.00 65.56 122 PRO A CA 1
ATOM 970 C C . PRO A 1 122 ? -0.830 -2.018 -35.149 1.00 65.56 122 PRO A C 1
ATOM 972 O O . PRO A 1 122 ? -1.079 -0.930 -34.625 1.00 65.56 122 PRO A O 1
ATOM 975 N N . GLU A 1 123 ? 0.380 -2.587 -35.100 1.00 64.06 123 GLU A N 1
ATOM 976 C CA . GLU A 1 123 ? 1.541 -1.967 -34.458 1.00 64.06 123 GLU A CA 1
ATOM 977 C C . GLU A 1 123 ? 1.713 -0.524 -34.959 1.00 64.06 123 GLU A C 1
ATOM 979 O O . GLU A 1 123 ? 2.227 -0.261 -36.054 1.00 64.06 123 GLU A O 1
ATOM 984 N N . VAL A 1 124 ? 1.316 0.453 -34.143 1.00 62.78 124 VAL A N 1
ATOM 985 C CA . VAL A 1 124 ? 1.707 1.838 -34.376 1.00 62.78 124 VAL A CA 1
ATOM 986 C C . VAL A 1 124 ? 3.204 1.869 -34.135 1.00 62.78 124 VAL A C 1
ATOM 988 O O . VAL A 1 124 ? 3.645 1.714 -32.998 1.00 62.78 124 VAL A O 1
ATOM 991 N N . ARG A 1 125 ? 3.999 2.044 -35.201 1.00 57.25 125 ARG A N 1
ATOM 992 C CA . ARG A 1 125 ? 5.456 2.216 -35.107 1.00 57.25 125 ARG A CA 1
ATOM 993 C C . ARG A 1 125 ? 5.769 3.281 -34.065 1.00 57.25 125 ARG A C 1
ATOM 995 O O . ARG A 1 125 ? 5.736 4.483 -34.343 1.00 57.25 125 ARG A O 1
ATOM 1002 N N . SER A 1 126 ? 6.089 2.826 -32.864 1.00 56.69 126 SER A N 1
ATOM 1003 C CA . SER A 1 126 ? 6.433 3.694 -31.765 1.00 56.69 126 SER A CA 1
ATOM 1004 C C . SER A 1 126 ? 7.765 4.349 -32.107 1.00 56.69 126 SER A C 1
ATOM 1006 O O . SER A 1 126 ? 8.814 3.710 -32.133 1.00 56.69 126 SER A O 1
ATOM 1008 N N . LYS A 1 127 ? 7.741 5.657 -32.380 1.00 49.50 127 LYS A N 1
ATOM 1009 C CA . LYS A 1 127 ? 8.962 6.476 -32.445 1.00 49.50 127 LYS A CA 1
ATOM 1010 C C . LYS A 1 127 ? 9.563 6.703 -31.052 1.00 49.50 127 LYS A C 1
ATOM 1012 O O . LYS A 1 127 ? 10.448 7.550 -30.914 1.00 49.50 127 LYS A O 1
ATOM 1017 N N . PHE A 1 128 ? 9.086 5.993 -30.025 1.00 53.34 128 PHE A N 1
ATOM 1018 C CA . PHE A 1 128 ? 9.607 6.077 -28.674 1.00 53.34 128 PHE A CA 1
ATOM 1019 C C . PHE A 1 128 ? 11.054 5.592 -28.667 1.00 53.34 128 PHE A C 1
ATOM 1021 O O . PHE A 1 128 ? 11.355 4.401 -28.657 1.00 53.34 128 PHE A O 1
ATOM 1028 N N . LYS A 1 129 ? 11.976 6.551 -28.718 1.00 39.59 129 LYS A N 1
ATOM 1029 C CA . LYS A 1 129 ? 13.381 6.300 -28.441 1.00 39.59 129 LYS A CA 1
ATOM 1030 C C . LYS A 1 129 ? 13.506 6.205 -26.923 1.00 39.59 129 LYS A C 1
ATOM 1032 O O . LYS A 1 129 ? 13.298 7.234 -26.273 1.00 39.59 129 LYS A O 1
ATOM 1037 N N . PRO A 1 130 ? 13.848 5.040 -26.347 1.00 45.53 130 PRO A N 1
ATOM 1038 C CA . PRO A 1 130 ? 14.148 4.975 -24.926 1.00 45.53 130 PRO A CA 1
ATOM 1039 C C . PRO A 1 130 ? 15.231 6.016 -24.629 1.00 45.53 130 PRO A C 1
ATOM 1041 O O . PRO A 1 130 ? 16.276 6.056 -25.292 1.00 45.53 130 PRO A O 1
ATOM 1044 N N . LYS A 1 131 ? 14.959 6.927 -23.685 1.00 43.66 131 LYS A N 1
ATOM 1045 C CA . LYS A 1 131 ? 15.971 7.879 -23.220 1.00 43.66 131 LYS A CA 1
ATOM 1046 C C . LYS A 1 131 ? 17.118 7.041 -22.669 1.00 43.66 131 LYS A C 1
ATOM 1048 O O . LYS A 1 131 ? 16.938 6.326 -21.690 1.00 43.66 131 LYS A O 1
ATOM 1053 N N . LYS A 1 132 ? 18.284 7.112 -23.318 1.00 36.38 132 LYS A N 1
ATOM 1054 C CA . LYS A 1 132 ? 19.507 6.482 -22.816 1.00 36.38 132 LYS A CA 1
ATOM 1055 C C . LYS A 1 132 ? 19.697 6.934 -21.371 1.00 36.38 132 LYS A C 1
ATOM 1057 O O . LYS A 1 132 ? 19.833 8.132 -21.117 1.00 36.38 132 LYS A O 1
ATOM 1062 N N . THR A 1 133 ? 19.683 5.987 -20.441 1.00 39.97 133 THR A N 1
ATOM 1063 C CA . THR A 1 133 ? 20.142 6.194 -19.072 1.00 39.97 133 THR A CA 1
ATOM 1064 C C . THR A 1 133 ? 21.545 6.777 -19.160 1.00 39.97 133 THR A C 1
ATOM 1066 O O . THR A 1 133 ? 22.459 6.173 -19.717 1.00 39.97 133 THR A O 1
ATOM 1069 N N . ARG A 1 134 ? 21.700 8.020 -18.703 1.00 34.72 134 ARG A N 1
ATOM 1070 C CA . ARG A 1 134 ? 22.983 8.716 -18.701 1.00 34.72 134 ARG A CA 1
ATOM 1071 C C . ARG A 1 134 ? 23.842 8.074 -17.614 1.00 34.72 134 ARG A C 1
ATOM 1073 O O . ARG A 1 134 ? 23.797 8.496 -16.466 1.00 34.72 134 ARG A O 1
ATOM 1080 N N . THR A 1 135 ? 24.601 7.042 -17.966 1.00 37.81 135 THR A N 1
ATOM 1081 C CA . THR A 1 135 ? 25.683 6.519 -17.130 1.00 37.81 135 THR A CA 1
ATOM 1082 C C . THR A 1 135 ? 26.700 7.642 -16.953 1.00 37.81 135 THR A C 1
ATOM 1084 O O . THR A 1 135 ? 27.434 7.996 -17.874 1.00 37.81 135 THR A O 1
ATOM 1087 N N . SER A 1 136 ? 26.696 8.274 -15.781 1.00 38.59 136 SER A N 1
ATOM 1088 C CA . SER A 1 136 ? 27.742 9.216 -15.403 1.00 38.59 136 SER A CA 1
ATOM 1089 C C . SER A 1 136 ? 28.965 8.421 -14.965 1.00 38.59 136 SER A C 1
ATOM 1091 O O . SER A 1 136 ? 29.134 8.109 -13.792 1.00 38.59 136 SER A O 1
ATOM 1093 N N . THR A 1 137 ? 29.824 8.083 -15.918 1.00 39.66 137 THR A N 1
ATOM 1094 C CA . THR A 1 137 ? 31.203 7.686 -15.636 1.00 39.66 137 THR A CA 1
ATOM 1095 C C . THR A 1 137 ? 32.141 8.528 -16.485 1.00 39.66 137 THR A C 1
ATOM 1097 O O . THR A 1 137 ? 32.425 8.231 -17.641 1.00 39.66 137 THR A O 1
ATOM 1100 N N . LYS A 1 138 ? 32.666 9.592 -15.874 1.00 34.16 138 LYS A N 1
ATOM 1101 C CA . LYS A 1 138 ? 34.017 10.077 -16.160 1.00 34.16 138 LYS A CA 1
ATOM 1102 C C . LYS A 1 138 ? 34.713 10.353 -14.835 1.00 34.16 138 LYS A C 1
ATOM 1104 O O . LYS A 1 138 ? 34.591 11.429 -14.266 1.00 34.16 138 LYS A O 1
ATOM 1109 N N . VAL A 1 139 ? 35.452 9.353 -14.367 1.00 38.44 139 VAL A N 1
ATOM 1110 C CA . VAL A 1 139 ? 36.623 9.587 -13.522 1.00 38.44 139 VAL A CA 1
ATOM 1111 C C . VAL A 1 139 ? 37.675 10.213 -14.439 1.00 38.44 139 VAL A C 1
ATOM 1113 O O . VAL A 1 139 ? 37.997 9.650 -15.489 1.00 38.44 139 VAL A O 1
ATOM 1116 N N . HIS A 1 140 ? 38.174 11.396 -14.089 1.00 31.81 140 HIS A N 1
ATOM 1117 C CA . HIS A 1 140 ? 39.382 11.945 -14.698 1.00 31.81 140 HIS A CA 1
ATOM 1118 C C . HIS A 1 140 ? 40.514 11.980 -13.671 1.00 31.81 140 HIS A C 1
ATOM 1120 O O . HIS A 1 140 ? 40.274 12.331 -12.515 1.00 31.81 140 HIS A O 1
ATOM 1126 N N . PRO A 1 141 ? 41.728 11.558 -14.068 1.00 34.78 141 PRO A N 1
ATOM 1127 C CA . PRO A 1 141 ? 42.846 11.406 -13.160 1.00 34.78 141 PRO A CA 1
ATOM 1128 C C . PRO A 1 141 ? 43.543 12.751 -12.939 1.00 34.78 141 PRO A C 1
ATOM 1130 O O . PRO A 1 141 ? 43.855 13.461 -13.888 1.00 34.78 141 PRO A O 1
ATOM 1133 N N . GLY A 1 142 ? 43.857 13.038 -11.676 1.00 34.81 142 GLY A N 1
ATOM 1134 C CA . GLY A 1 142 ? 45.004 13.858 -11.299 1.00 34.81 142 GLY A CA 1
ATOM 1135 C C . GLY A 1 142 ? 44.854 15.377 -11.408 1.00 34.81 142 GLY A C 1
ATOM 1136 O O . GLY A 1 142 ? 45.147 15.972 -12.436 1.00 34.81 142 GLY A O 1
ATOM 1137 N N . SER A 1 143 ? 44.624 16.022 -10.264 1.00 33.50 143 SER A N 1
ATOM 1138 C CA . SER A 1 143 ? 45.194 17.346 -9.986 1.00 33.50 143 SER A CA 1
ATOM 1139 C C . SER A 1 143 ? 45.393 17.536 -8.479 1.00 33.50 143 SER A C 1
ATOM 1141 O O . SER A 1 143 ? 44.501 17.948 -7.750 1.00 33.50 143 SER A O 1
ATOM 1143 N N . ARG A 1 144 ? 46.590 17.120 -8.050 1.00 35.28 144 ARG A N 1
ATOM 1144 C CA . ARG A 1 144 ? 47.494 17.708 -7.046 1.00 35.28 144 ARG A CA 1
ATOM 1145 C C . ARG A 1 144 ? 46.865 18.557 -5.919 1.00 35.28 144 ARG A C 1
ATOM 1147 O O . ARG A 1 144 ? 46.448 19.688 -6.129 1.00 35.28 144 ARG A O 1
ATOM 1154 N N . LEU A 1 145 ? 46.975 18.022 -4.698 1.00 38.34 145 LEU A N 1
ATOM 1155 C CA . LEU A 1 145 ? 46.917 18.746 -3.424 1.00 38.34 145 LEU A CA 1
ATOM 1156 C C . LEU A 1 145 ? 47.817 19.992 -3.448 1.00 38.34 145 LEU A C 1
ATOM 1158 O O . LEU A 1 145 ? 49.022 19.876 -3.685 1.00 38.34 145 LEU A O 1
ATOM 1162 N N . GLN A 1 146 ? 47.260 21.148 -3.093 1.00 38.25 146 GLN A N 1
ATOM 1163 C CA . GLN A 1 146 ? 48.020 22.197 -2.422 1.00 38.25 146 GLN A CA 1
ATOM 1164 C C . GLN A 1 146 ? 47.305 22.607 -1.138 1.00 38.25 146 GLN A C 1
ATOM 1166 O O . GLN A 1 146 ? 46.130 22.956 -1.115 1.00 38.25 146 GLN A O 1
ATOM 1171 N N . SER A 1 147 ? 48.078 22.480 -0.068 1.00 37.47 147 SER A N 1
ATOM 1172 C CA . SER A 1 147 ? 47.818 22.917 1.291 1.00 37.47 147 SER A CA 1
ATOM 1173 C C . SER A 1 147 ? 47.912 24.438 1.379 1.00 37.47 147 SER A C 1
ATOM 1175 O O . SER A 1 147 ? 48.917 25.002 0.953 1.00 37.47 147 SER A O 1
ATOM 1177 N N . ALA A 1 148 ? 46.960 25.065 2.064 1.00 33.56 148 ALA A N 1
ATOM 1178 C CA . ALA A 1 148 ? 47.208 26.291 2.812 1.00 33.56 148 ALA A CA 1
ATOM 1179 C C . ALA A 1 148 ? 46.369 26.275 4.101 1.00 33.56 148 ALA A C 1
ATOM 1181 O O . ALA A 1 148 ? 45.146 26.357 4.065 1.00 33.56 148 ALA A O 1
ATOM 1182 N N . ARG A 1 149 ? 47.072 26.117 5.232 1.00 37.56 149 ARG A N 1
ATOM 1183 C CA . ARG A 1 149 ? 46.725 26.699 6.545 1.00 37.56 149 ARG A CA 1
ATOM 1184 C C . ARG A 1 149 ? 46.701 28.236 6.363 1.00 37.56 149 ARG A C 1
ATOM 1186 O O . ARG A 1 149 ? 47.411 28.712 5.481 1.00 37.56 149 ARG A O 1
ATOM 1193 N N . VAL A 1 150 ? 45.979 29.081 7.091 1.00 41.25 150 VAL A N 1
ATOM 1194 C CA . VAL A 1 150 ? 45.452 29.132 8.467 1.00 41.25 150 VAL A CA 1
ATOM 1195 C C . VAL A 1 150 ? 44.105 29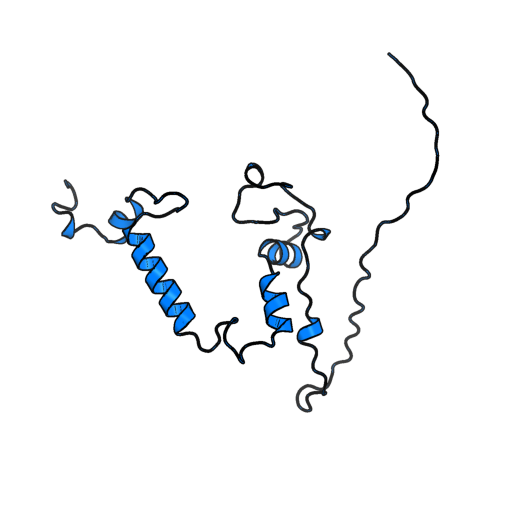.846 8.398 1.00 41.25 150 VAL A C 1
ATOM 1197 O O . VAL A 1 150 ? 44.003 30.770 7.560 1.00 41.25 150 VAL A O 1
#

Radius of gyration: 25.66 Å; chains: 1; bounding box: 73×48×67 Å

Sequence (150 aa):
ERLYKTPDNIDVWVGAIGEEPLPGSKVGPTLTCLLSLQFAKLRDADRLWYLNEGTFTAEQREELKRSSLARVLCENGDNITHVTRDVFTLPERQPGGIVHCSEILALNLEHWRERTPDPECPEVRSKFKPKKTRTSTKVHPGSRLQSARV

InterPro domains:
  IPR010255 Haem peroxidase superfamily [SSF48113] (2-114)
  IPR019791 Haem peroxidase, animal-type [PF03098] (2-88)
  IPR019791 Haem peroxidase, animal-type [PS50292] (1-116)
  IPR037120 Haem peroxidase domain superfamily, animal type [G3DSA:1.10.640.10] (1-117)

pLDDT: mean 84.41, std 21.91, range [31.81, 98.69]

Secondary structure (DSSP, 8-state):
-TTTSSGGGS-HHHHHHTSPPPTT-SS-HHHHHHHHHHHHHHHHH-TT-TTSBTTB-HHHHHHHHH--HHHHHHHHSTT--EEESSTTS-GGGSTT-EEEGGGSPPP-GGGG--SS--SSS-----------------------------